Protein AF-A0A919T0H0-F1 (afdb_monomer_lite)

Radius of gyration: 16.5 Å; chains: 1; bounding box: 35×50×52 Å

pLDDT: mean 82.31, std 19.56, range [38.31, 97.12]

Foldseek 3Di:
DPDQFDWFWKAAPVQEIATEGHDVVVVVVVVLHIDTDDDDDDQGKFWKDAPPDPATDIDGPVCVVVVVVVGIDGHGHGPPPCSPSPPVCPPPPDDDD

Organism: NCBI:txid113560

Secondary structure (DSSP, 8-state):
-PPPPPEEEEE-TTSEEEEEESHHHHHHHHHTT-EE-PPP-TT-EEEEE-TT-SS-EEEETTTHHHHHTTT-EE-PPPTT-----------------

Structure (mmCIF, N/CA/C/O backbone):
data_AF-A0A919T0H0-F1
#
_entry.id   AF-A0A919T0H0-F1
#
loop_
_atom_site.group_PDB
_atom_site.id
_atom_site.type_symbol
_atom_site.label_atom_id
_atom_site.label_alt_id
_atom_site.label_comp_id
_atom_site.label_asym_id
_atom_site.label_entity_id
_atom_site.label_seq_id
_atom_site.pdbx_PDB_ins_code
_atom_site.Cartn_x
_atom_site.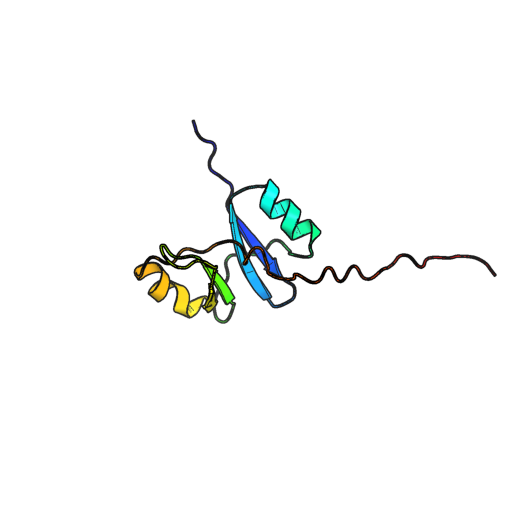Cartn_y
_atom_site.Cartn_z
_atom_site.occupancy
_atom_site.B_iso_or_equiv
_atom_site.auth_seq_id
_atom_site.auth_comp_id
_atom_site.auth_asym_id
_atom_site.auth_atom_id
_atom_site.pdbx_PDB_model_num
ATOM 1 N N . MET A 1 1 ? -11.907 23.151 10.910 1.00 44.62 1 MET A N 1
ATOM 2 C CA . MET A 1 1 ? -11.154 22.736 9.708 1.00 44.62 1 MET A CA 1
ATOM 3 C C . MET A 1 1 ? -10.924 21.240 9.832 1.00 44.62 1 MET A C 1
ATOM 5 O O . MET A 1 1 ? -10.520 20.846 10.921 1.00 44.62 1 MET A O 1
ATOM 9 N N . PRO A 1 2 ? -11.240 20.403 8.831 1.00 49.25 2 PRO A N 1
ATOM 10 C CA . PRO A 1 2 ? -10.859 18.996 8.891 1.00 49.25 2 PRO A CA 1
ATOM 11 C C . PRO A 1 2 ? -9.330 18.917 8.888 1.00 49.25 2 PRO A C 1
ATOM 13 O O . PRO A 1 2 ? -8.680 19.497 8.018 1.00 49.25 2 PRO A O 1
ATOM 16 N N . THR A 1 3 ? -8.751 18.273 9.896 1.00 55.53 3 THR A N 1
ATOM 17 C CA . THR A 1 3 ? -7.311 18.010 9.943 1.00 55.53 3 THR A CA 1
ATOM 18 C C . THR A 1 3 ? -6.961 17.121 8.748 1.00 55.53 3 THR A C 1
ATOM 20 O O . THR A 1 3 ? -7.667 16.132 8.529 1.00 55.53 3 THR A O 1
ATOM 23 N N . PRO A 1 4 ? -5.933 17.445 7.944 1.00 59.59 4 PRO A N 1
ATOM 24 C CA . PRO A 1 4 ? -5.509 16.561 6.867 1.00 59.59 4 PRO A CA 1
ATOM 25 C C . PRO A 1 4 ? -5.168 15.191 7.462 1.00 59.59 4 PRO A C 1
ATOM 27 O O . PRO A 1 4 ? -4.387 15.101 8.411 1.00 59.59 4 PRO A O 1
ATOM 30 N N . LYS A 1 5 ? -5.789 14.130 6.937 1.00 71.75 5 LYS A N 1
ATOM 31 C CA . LYS A 1 5 ? -5.438 12.763 7.325 1.00 71.75 5 LYS A CA 1
ATOM 32 C C . LYS A 1 5 ? -4.012 12.500 6.854 1.00 71.75 5 LYS A C 1
ATOM 34 O O . LYS A 1 5 ? -3.711 12.674 5.674 1.00 71.75 5 LYS A O 1
ATOM 39 N N . ILE A 1 6 ? -3.139 12.125 7.783 1.00 81.94 6 ILE A N 1
ATOM 40 C CA . ILE A 1 6 ? -1.770 11.724 7.460 1.00 81.94 6 ILE A CA 1
ATOM 41 C C . ILE A 1 6 ? -1.862 10.448 6.627 1.00 81.94 6 ILE A C 1
ATOM 43 O O . ILE A 1 6 ? -2.523 9.494 7.042 1.00 81.94 6 ILE A O 1
ATOM 47 N N . LYS A 1 7 ? -1.232 10.466 5.450 1.00 90.75 7 LYS A N 1
ATOM 48 C CA . LYS A 1 7 ? -1.083 9.282 4.612 1.00 90.75 7 LYS A CA 1
ATOM 49 C C . LYS A 1 7 ? 0.271 8.650 4.888 1.00 90.75 7 LYS A C 1
ATOM 51 O O . LYS A 1 7 ? 1.287 9.338 4.791 1.00 90.75 7 LYS A O 1
ATOM 56 N N . THR A 1 8 ? 0.278 7.367 5.212 1.00 93.94 8 THR A N 1
ATOM 57 C CA . THR A 1 8 ? 1.499 6.619 5.517 1.00 93.94 8 THR A CA 1
ATOM 58 C C . THR A 1 8 ? 1.568 5.395 4.622 1.00 93.94 8 THR A C 1
ATOM 60 O O . THR A 1 8 ? 0.605 4.634 4.531 1.00 93.94 8 THR A O 1
ATOM 63 N N . TRP A 1 9 ? 2.706 5.218 3.953 1.00 96.19 9 TRP A N 1
ATOM 64 C CA . TRP A 1 9 ? 3.008 3.987 3.237 1.00 96.19 9 TRP A CA 1
ATOM 65 C C . TRP A 1 9 ? 3.485 2.939 4.231 1.00 96.19 9 TRP A C 1
ATOM 67 O O . TRP A 1 9 ? 4.408 3.192 5.006 1.00 96.19 9 TRP A O 1
ATOM 77 N N . LEU A 1 10 ? 2.853 1.772 4.199 1.00 95.94 10 LEU A N 1
ATOM 78 C CA . LEU A 1 10 ? 3.292 0.596 4.934 1.00 95.94 10 LEU A CA 1
ATOM 79 C C . LEU A 1 10 ? 3.651 -0.521 3.953 1.00 95.94 10 LEU A C 1
ATOM 81 O O . LEU A 1 10 ? 3.102 -0.567 2.854 1.00 95.94 10 LEU A O 1
ATOM 85 N N . VAL A 1 11 ? 4.537 -1.422 4.367 1.00 95.50 11 VAL A N 1
ATOM 86 C CA . VAL A 1 11 ? 4.900 -2.644 3.640 1.00 95.50 11 VAL A CA 1
ATOM 87 C C . VAL A 1 11 ? 4.727 -3.866 4.537 1.00 95.50 11 VAL A C 1
ATOM 89 O O . VAL A 1 11 ? 5.030 -3.800 5.731 1.00 95.50 11 VAL A O 1
ATOM 92 N N . ASP A 1 12 ? 4.226 -4.962 3.976 1.00 92.62 12 ASP A N 1
ATOM 93 C CA . ASP A 1 12 ? 4.144 -6.250 4.666 1.00 92.62 12 ASP A CA 1
ATOM 94 C C . ASP A 1 12 ? 5.404 -7.114 4.464 1.00 92.62 12 ASP A C 1
ATOM 96 O O . ASP A 1 12 ? 6.341 -6.752 3.748 1.00 92.62 12 ASP A O 1
ATOM 100 N N . GLU A 1 13 ? 5.432 -8.291 5.089 1.00 90.31 13 GLU A N 1
ATOM 101 C CA . GLU A 1 13 ? 6.539 -9.250 4.963 1.00 90.31 13 GLU A CA 1
ATOM 102 C C . GLU A 1 13 ? 6.729 -9.806 3.539 1.00 90.31 13 GLU A C 1
ATOM 104 O O . GLU A 1 13 ? 7.799 -10.321 3.207 1.00 90.31 13 GLU A O 1
ATOM 109 N N . THR A 1 14 ? 5.711 -9.687 2.682 1.00 89.06 14 THR A N 1
ATOM 110 C CA . THR A 1 14 ? 5.739 -10.139 1.284 1.00 89.06 14 THR A CA 1
ATOM 111 C C . THR A 1 14 ? 6.226 -9.053 0.321 1.00 89.06 14 THR A C 1
ATOM 113 O O . THR A 1 14 ? 6.481 -9.335 -0.855 1.00 89.06 14 THR A O 1
ATOM 116 N N . GLY A 1 15 ? 6.416 -7.824 0.816 1.00 91.31 15 GLY A N 1
ATOM 117 C CA . GLY A 1 15 ? 6.843 -6.666 0.035 1.00 91.31 15 GLY A CA 1
ATOM 118 C C . GLY A 1 15 ? 5.694 -5.893 -0.618 1.00 91.31 15 GLY A C 1
ATOM 119 O O . GLY A 1 15 ? 5.953 -5.032 -1.468 1.00 91.31 15 GLY A O 1
ATOM 120 N N . ASP A 1 16 ? 4.444 -6.174 -0.246 1.00 93.12 16 ASP A N 1
ATOM 121 C CA . ASP A 1 16 ? 3.275 -5.462 -0.755 1.00 93.12 16 ASP A CA 1
ATOM 122 C C . ASP A 1 16 ? 3.038 -4.176 0.030 1.00 93.12 16 ASP A C 1
ATOM 124 O O . ASP A 1 16 ? 3.016 -4.160 1.259 1.00 93.12 16 ASP A O 1
ATOM 128 N N . HIS A 1 17 ? 2.874 -3.075 -0.702 1.00 96.00 17 HIS A N 1
ATOM 129 C CA . HIS A 1 17 ? 2.723 -1.751 -0.120 1.00 96.00 17 HIS A CA 1
ATOM 130 C C . HIS A 1 17 ? 1.252 -1.349 -0.030 1.00 96.00 17 HIS A C 1
ATOM 132 O O . HIS A 1 17 ? 0.447 -1.626 -0.919 1.00 96.00 17 HIS A O 1
ATOM 138 N N . ALA A 1 18 ? 0.900 -0.638 1.028 1.00 95.44 18 ALA A N 1
ATOM 139 C CA . ALA A 1 18 ? -0.433 -0.100 1.237 1.00 95.44 18 ALA A CA 1
ATOM 140 C C . ALA A 1 18 ? -0.351 1.370 1.640 1.00 95.44 18 ALA A C 1
ATOM 142 O O . ALA A 1 18 ? 0.536 1.761 2.403 1.00 95.44 18 ALA A O 1
ATOM 143 N N . LEU A 1 19 ? -1.283 2.179 1.136 1.00 95.94 19 LEU A N 1
ATOM 144 C CA . LEU A 1 19 ? -1.408 3.579 1.529 1.00 95.94 19 LEU A CA 1
ATOM 145 C C . LEU A 1 19 ? -2.528 3.717 2.557 1.00 95.94 19 LEU A C 1
ATOM 147 O O . LEU A 1 19 ? -3.699 3.536 2.227 1.00 95.94 19 LEU A O 1
ATOM 151 N N . ILE A 1 20 ? -2.158 4.060 3.788 1.00 94.44 20 ILE A N 1
ATOM 152 C CA . ILE A 1 20 ? -3.072 4.126 4.928 1.00 94.44 20 ILE A CA 1
ATOM 153 C C . ILE A 1 20 ? -3.409 5.571 5.258 1.00 94.44 20 ILE A C 1
ATOM 155 O O . ILE A 1 20 ? -2.516 6.415 5.346 1.00 94.44 20 ILE A O 1
ATOM 159 N N . GLU A 1 21 ? -4.696 5.860 5.456 1.00 91.31 21 GLU A N 1
ATOM 160 C CA . GLU A 1 21 ? -5.186 7.195 5.800 1.00 91.31 21 GLU A CA 1
ATOM 161 C C . GLU A 1 21 ? -5.629 7.269 7.266 1.00 91.31 21 GLU A C 1
ATOM 163 O O . GLU A 1 21 ? -6.795 7.054 7.596 1.00 91.31 21 GLU A O 1
ATOM 168 N N . GLY A 1 22 ? -4.716 7.680 8.146 1.00 88.25 22 GLY A N 1
ATOM 169 C CA . GLY A 1 22 ? -4.994 7.871 9.571 1.00 88.25 22 GLY A CA 1
ATOM 170 C C . GLY A 1 22 ? -4.131 7.008 10.488 1.00 88.25 22 GLY A C 1
ATOM 171 O O . GLY A 1 22 ? -3.630 5.953 10.107 1.00 88.25 22 GLY A O 1
ATOM 172 N N . ALA A 1 23 ? -3.949 7.486 11.720 1.00 88.00 23 ALA A N 1
ATOM 173 C CA . ALA A 1 23 ? -3.067 6.848 12.693 1.00 88.00 23 ALA A CA 1
ATOM 174 C C . ALA A 1 23 ? -3.622 5.510 13.208 1.00 88.00 23 ALA A C 1
ATOM 176 O O . ALA A 1 23 ? -2.855 4.566 13.340 1.00 88.00 23 ALA A O 1
ATOM 177 N N . ASP A 1 24 ? -4.937 5.400 13.431 1.00 88.25 24 ASP A N 1
ATOM 178 C CA . ASP A 1 24 ? -5.539 4.197 14.022 1.00 88.25 24 ASP A CA 1
ATOM 179 C C . ASP A 1 24 ? -5.344 2.945 13.153 1.00 88.25 24 ASP A C 1
ATOM 181 O O . ASP A 1 24 ? -4.957 1.891 13.652 1.00 88.25 24 ASP A O 1
ATOM 185 N N . GLU A 1 25 ? -5.593 3.051 11.844 1.00 87.88 25 GLU A N 1
ATOM 186 C CA . GLU A 1 25 ? -5.404 1.938 10.903 1.00 87.88 25 GLU A CA 1
ATOM 187 C C . GLU A 1 25 ? -3.917 1.611 10.728 1.00 87.88 25 GLU A C 1
ATOM 189 O O . GLU A 1 25 ? -3.534 0.440 10.719 1.00 87.88 25 GLU A O 1
ATOM 194 N N . ARG A 1 26 ? -3.062 2.641 10.670 1.00 90.56 26 AR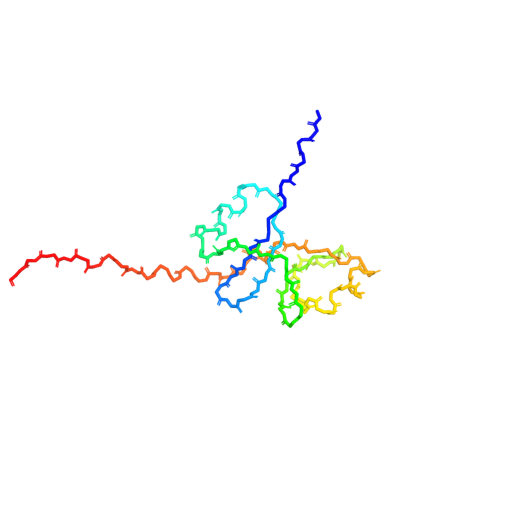G A N 1
ATOM 195 C CA . ARG A 1 26 ? -1.609 2.463 10.608 1.00 90.56 26 ARG A CA 1
ATOM 196 C C . ARG A 1 26 ? -1.123 1.665 11.814 1.00 90.56 26 ARG A C 1
ATOM 198 O O . ARG A 1 26 ? -0.437 0.666 11.641 1.00 90.56 26 ARG A O 1
ATOM 205 N N . ASP A 1 27 ? -1.499 2.076 13.020 1.00 91.00 27 ASP A N 1
ATOM 206 C CA . ASP A 1 27 ? -1.041 1.456 14.264 1.00 91.00 27 ASP A CA 1
ATOM 207 C C . ASP A 1 27 ? -1.537 0.005 14.390 1.00 91.00 27 ASP A C 1
ATOM 209 O O . ASP A 1 27 ? -0.801 -0.864 14.861 1.00 91.00 27 ASP A O 1
ATOM 213 N N . GLN A 1 28 ? -2.744 -0.292 13.893 1.00 89.62 28 GLN A N 1
ATOM 214 C CA . GLN A 1 28 ? -3.247 -1.666 13.797 1.00 89.62 28 GLN A CA 1
ATOM 215 C C . GLN A 1 28 ? -2.410 -2.533 12.855 1.00 89.62 28 GLN A C 1
ATOM 217 O O . GLN A 1 28 ? -2.132 -3.686 13.182 1.00 89.62 28 GLN A O 1
ATOM 222 N N . LEU A 1 29 ? -2.008 -2.009 11.696 1.00 88.88 29 LEU A N 1
ATOM 223 C CA . LEU A 1 29 ? -1.182 -2.745 10.739 1.00 88.88 29 LEU A CA 1
ATOM 224 C C . LEU A 1 29 ? 0.252 -2.925 11.244 1.00 88.88 29 LEU A C 1
ATOM 226 O O . 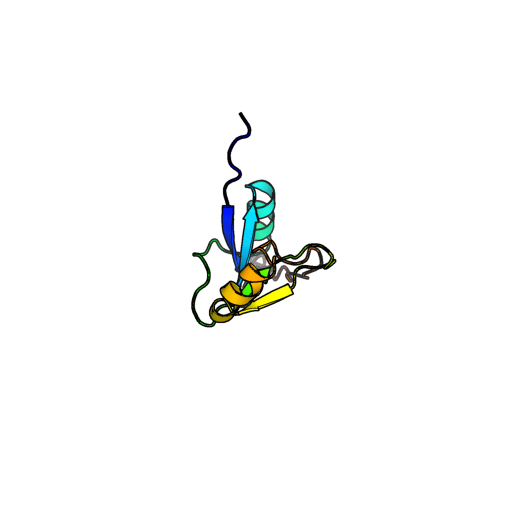LEU A 1 29 ? 0.800 -4.020 11.128 1.00 88.88 29 LEU A O 1
ATOM 230 N N . LEU A 1 30 ? 0.828 -1.905 11.887 1.00 90.62 30 LEU A N 1
ATOM 231 C CA . LEU A 1 30 ? 2.130 -2.009 12.554 1.00 90.62 30 LEU A CA 1
ATOM 232 C C . LEU A 1 30 ? 2.119 -3.112 13.625 1.00 90.62 30 LEU A C 1
ATOM 234 O O . LEU A 1 30 ? 3.026 -3.939 13.677 1.00 90.62 30 LEU A O 1
ATOM 238 N N . ALA A 1 31 ? 1.052 -3.197 14.429 1.00 89.88 31 ALA A N 1
ATOM 239 C CA . ALA A 1 31 ? 0.877 -4.273 15.408 1.00 89.88 31 ALA A CA 1
ATOM 240 C C . ALA A 1 31 ? 0.727 -5.673 14.772 1.00 89.88 31 ALA A C 1
ATOM 242 O O . ALA A 1 31 ? 0.929 -6.677 15.454 1.00 89.88 31 ALA A O 1
ATOM 243 N N . ARG A 1 32 ? 0.390 -5.749 13.477 1.00 86.50 32 ARG A N 1
ATOM 244 C CA . ARG A 1 32 ? 0.274 -6.987 12.684 1.00 86.50 32 ARG A CA 1
ATOM 245 C C . ARG A 1 32 ? 1.536 -7.314 11.877 1.00 86.50 32 ARG A C 1
ATOM 247 O O . ARG A 1 32 ? 1.492 -8.200 11.033 1.00 86.50 32 ARG A O 1
ATOM 254 N N . GLY A 1 33 ? 2.644 -6.613 12.116 1.00 89.12 33 GLY A N 1
ATOM 255 C CA . GLY A 1 33 ? 3.930 -6.898 11.471 1.00 89.12 33 GLY A CA 1
ATOM 256 C C . GLY A 1 33 ? 4.196 -6.122 10.182 1.00 89.12 33 GLY A C 1
ATOM 257 O O . GLY A 1 33 ? 5.207 -6.374 9.532 1.00 89.12 33 GLY A O 1
ATOM 258 N N . TRP A 1 34 ? 3.344 -5.159 9.822 1.00 93.44 34 TRP A N 1
ATOM 259 C CA . TRP A 1 34 ? 3.695 -4.198 8.778 1.00 93.44 34 TRP A CA 1
ATOM 260 C C . TRP A 1 34 ? 4.764 -3.231 9.283 1.00 93.44 34 TRP A C 1
ATOM 262 O O . TRP A 1 34 ? 4.865 -2.956 10.480 1.00 93.44 34 TRP A O 1
ATOM 272 N N . ALA A 1 35 ? 5.531 -2.666 8.359 1.00 94.69 35 ALA A N 1
ATOM 273 C CA . ALA A 1 35 ? 6.529 -1.647 8.648 1.00 94.69 35 ALA A CA 1
ATOM 274 C C . ALA A 1 35 ? 6.242 -0.366 7.865 1.00 94.69 35 ALA A C 1
ATOM 276 O O . ALA A 1 35 ? 5.718 -0.417 6.753 1.00 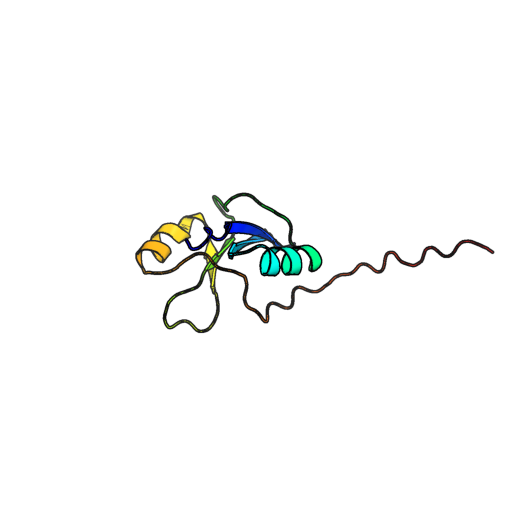94.69 35 ALA A O 1
ATOM 277 N N . GLU A 1 36 ? 6.610 0.787 8.428 1.00 95.31 36 GLU A N 1
ATOM 278 C CA . GLU A 1 36 ? 6.609 2.036 7.666 1.00 95.31 36 GLU A CA 1
ATOM 279 C C . GLU A 1 36 ? 7.592 1.943 6.497 1.00 95.31 36 GLU A C 1
ATOM 281 O O . GLU A 1 36 ? 8.717 1.457 6.633 1.00 95.31 36 GLU A O 1
ATOM 286 N N . ALA A 1 37 ? 7.151 2.416 5.337 1.00 96.12 37 ALA A N 1
ATOM 287 C CA . ALA A 1 37 ? 7.885 2.341 4.090 1.00 96.12 37 ALA A CA 1
ATOM 288 C C . ALA A 1 37 ? 7.839 3.675 3.343 1.00 96.12 37 ALA A C 1
ATOM 290 O O . ALA A 1 37 ? 7.106 4.605 3.684 1.00 96.12 37 ALA A O 1
ATOM 291 N N . SER A 1 38 ? 8.655 3.764 2.298 1.00 95.19 38 SER A N 1
ATOM 292 C CA . SER A 1 38 ? 8.515 4.820 1.298 1.00 95.19 38 SER A CA 1
ATOM 293 C C . SER A 1 38 ? 7.456 4.435 0.267 1.00 95.19 38 SER A C 1
ATOM 295 O O . SER A 1 38 ? 7.020 3.286 0.202 1.00 95.19 38 SER A O 1
ATOM 297 N N . GLU A 1 39 ? 7.059 5.402 -0.555 1.00 94.44 39 GLU A N 1
ATOM 298 C CA . GLU A 1 39 ? 6.210 5.136 -1.712 1.00 94.44 39 GLU A CA 1
ATOM 299 C C . GLU A 1 39 ? 6.834 4.047 -2.608 1.00 94.44 39 GLU A C 1
ATOM 301 O O . GLU A 1 39 ? 8.037 4.116 -2.892 1.00 94.44 39 GLU A O 1
ATOM 306 N N . PRO A 1 40 ? 6.054 3.040 -3.043 1.00 94.88 40 PRO A N 1
ATOM 307 C CA . PRO A 1 40 ? 6.571 1.956 -3.861 1.00 94.88 40 PRO A CA 1
ATOM 308 C C . PRO A 1 40 ? 7.008 2.453 -5.243 1.00 94.88 40 PRO A C 1
ATOM 310 O O . PRO A 1 40 ? 6.330 3.243 -5.897 1.00 94.88 40 PRO A O 1
ATOM 313 N N . THR A 1 41 ? 8.133 1.935 -5.723 1.00 93.06 41 THR A N 1
ATOM 314 C CA . THR A 1 41 ? 8.723 2.253 -7.025 1.00 93.06 41 THR A CA 1
ATOM 315 C C . THR A 1 41 ? 9.127 0.984 -7.772 1.00 93.06 41 THR A C 1
ATOM 317 O O . THR A 1 41 ? 9.313 -0.089 -7.193 1.00 93.06 41 THR A O 1
ATOM 320 N N . GLY A 1 42 ? 9.293 1.092 -9.092 1.00 93.25 42 GLY A N 1
ATOM 321 C CA . GLY A 1 42 ? 9.830 -0.008 -9.889 1.00 93.25 42 GLY A CA 1
ATOM 322 C C . GLY A 1 42 ? 8.962 -1.269 -9.814 1.00 93.25 42 GLY A C 1
ATOM 323 O O . GLY A 1 42 ? 7.745 -1.231 -9.983 1.00 93.25 42 GLY A O 1
ATOM 324 N N . THR A 1 43 ? 9.596 -2.410 -9.557 1.00 93.50 43 THR A N 1
ATOM 325 C CA . THR A 1 43 ? 8.922 -3.714 -9.542 1.00 93.50 43 THR A CA 1
ATOM 326 C C . THR A 1 43 ? 8.139 -4.003 -8.260 1.00 93.50 43 THR A C 1
ATOM 328 O O . THR A 1 43 ? 7.619 -5.108 -8.124 1.00 93.50 43 THR A O 1
ATOM 331 N N . GLN A 1 44 ? 8.058 -3.054 -7.323 1.00 95.50 44 GLN A N 1
ATOM 332 C CA . GLN A 1 44 ? 7.278 -3.204 -6.096 1.00 95.50 44 GLN A CA 1
ATOM 333 C C . GLN A 1 44 ? 5.778 -3.242 -6.400 1.00 95.50 44 GLN A C 1
ATOM 335 O O . GLN A 1 44 ? 5.321 -2.777 -7.446 1.00 95.50 44 GLN A O 1
ATOM 340 N N . PHE A 1 45 ? 5.013 -3.817 -5.480 1.00 94.75 45 PHE A N 1
ATOM 341 C CA . PHE A 1 45 ? 3.571 -3.958 -5.613 1.00 94.75 45 PHE A CA 1
ATOM 342 C C . PHE A 1 45 ? 2.849 -3.103 -4.583 1.00 94.75 45 PHE A C 1
ATOM 344 O O . PHE A 1 45 ? 3.374 -2.861 -3.498 1.00 94.75 45 PHE A O 1
ATOM 351 N N . LEU A 1 46 ? 1.647 -2.654 -4.934 1.00 95.88 46 LEU A N 1
ATOM 352 C CA . LEU A 1 46 ? 0.797 -1.857 -4.066 1.00 95.88 46 LEU A CA 1
ATOM 353 C C . LEU A 1 46 ? -0.670 -2.265 -4.157 1.00 95.88 46 LEU A C 1
ATOM 355 O O . LEU A 1 46 ? -1.144 -2.696 -5.211 1.00 95.88 46 LEU A O 1
ATOM 359 N N . TRP A 1 47 ? -1.386 -2.092 -3.053 1.00 95.88 47 TRP A N 1
ATOM 360 C CA . TRP A 1 47 ? -2.833 -2.243 -2.979 1.00 95.88 47 TRP A CA 1
ATOM 361 C C . TRP A 1 47 ? -3.533 -0.967 -3.438 1.00 95.88 47 TRP A C 1
ATOM 363 O O . TRP A 1 47 ? -3.173 0.142 -3.039 1.00 95.88 47 TRP A O 1
ATOM 373 N N . ALA A 1 48 ? -4.546 -1.121 -4.286 1.00 96.00 48 ALA A N 1
ATOM 374 C CA . ALA A 1 48 ? -5.372 -0.022 -4.757 1.00 96.00 48 ALA A CA 1
ATOM 375 C C . ALA A 1 48 ? -6.846 -0.417 -4.823 1.00 96.00 48 ALA A C 1
ATOM 377 O O . ALA A 1 48 ? -7.191 -1.566 -5.090 1.00 96.00 48 ALA A O 1
ATOM 378 N N . SER A 1 49 ? -7.714 0.568 -4.629 1.00 95.38 49 SER A N 1
ATOM 379 C CA . SER A 1 49 ? -9.168 0.444 -4.711 1.00 95.38 49 SER A CA 1
ATOM 380 C C . SER A 1 49 ? -9.715 1.236 -5.897 1.00 95.38 49 SER A C 1
ATOM 382 O O . SER A 1 49 ? -9.074 2.169 -6.382 1.00 95.38 49 SER A O 1
ATOM 384 N N . HIS A 1 50 ? -10.906 0.868 -6.362 1.00 95.94 50 HIS A N 1
ATOM 385 C CA . HIS A 1 50 ? -11.616 1.546 -7.443 1.00 95.94 50 HIS A CA 1
ATOM 386 C C . HIS A 1 50 ? -13.118 1.523 -7.170 1.00 95.94 50 HIS A C 1
ATOM 388 O O . HIS A 1 50 ? -13.641 0.556 -6.616 1.00 95.94 50 HIS A O 1
ATOM 394 N N . GLU A 1 51 ? -13.829 2.568 -7.590 1.00 94.44 51 GLU A N 1
ATOM 395 C CA . GLU A 1 51 ? -15.285 2.622 -7.462 1.00 94.44 51 GLU A CA 1
ATOM 396 C C . GLU A 1 51 ? -15.947 1.459 -8.223 1.00 94.44 51 GLU A C 1
ATOM 398 O O . GLU A 1 51 ? -15.680 1.221 -9.399 1.00 94.44 51 GLU A O 1
ATOM 403 N N . GLY A 1 52 ? -16.805 0.695 -7.551 1.00 90.75 52 GLY A N 1
ATOM 404 C CA . GLY A 1 52 ? -17.456 -0.475 -8.148 1.00 90.75 52 GLY A CA 1
ATOM 405 C C . GLY A 1 52 ? -16.627 -1.763 -8.115 1.00 90.75 52 GLY A C 1
ATOM 406 O O . GLY A 1 52 ? -17.102 -2.788 -8.599 1.00 90.75 52 GLY A O 1
ATOM 407 N N . VAL A 1 53 ? -15.432 -1.747 -7.516 1.00 90.69 53 VAL A N 1
ATOM 408 C CA . VAL A 1 53 ? -14.697 -2.965 -7.151 1.00 90.69 53 VAL A CA 1
ATOM 409 C C . VAL A 1 53 ? -14.817 -3.168 -5.645 1.00 90.69 53 VAL A C 1
ATOM 411 O O . VAL A 1 53 ? -14.464 -2.293 -4.863 1.00 90.69 53 VAL A O 1
ATOM 414 N N . GLU A 1 54 ? -15.332 -4.328 -5.237 1.00 88.81 54 GLU A N 1
ATOM 415 C CA . GLU A 1 54 ? -15.641 -4.610 -3.828 1.00 88.81 54 GLU A CA 1
ATOM 416 C C . GLU A 1 54 ? -14.390 -4.707 -2.943 1.00 88.81 54 GLU A C 1
ATOM 418 O O . GLU A 1 54 ? -14.425 -4.317 -1.778 1.00 88.81 54 GLU A O 1
ATOM 423 N N . LYS A 1 55 ? -13.282 -5.220 -3.488 1.00 89.56 55 LYS A N 1
ATOM 424 C CA . LYS A 1 55 ? -12.043 -5.461 -2.741 1.00 89.56 55 LYS A CA 1
ATOM 425 C C . LYS A 1 55 ? -10.853 -4.748 -3.386 1.00 89.56 55 LYS A C 1
ATOM 427 O O . LYS A 1 55 ? -10.795 -4.682 -4.616 1.00 89.56 55 LYS A O 1
ATOM 432 N N . PRO A 1 56 ? -9.879 -4.273 -2.588 1.00 92.94 56 PRO A N 1
ATOM 433 C CA . PRO A 1 56 ? -8.617 -3.783 -3.122 1.00 92.94 56 PRO A CA 1
ATOM 434 C C . PRO A 1 56 ? -7.940 -4.834 -4.006 1.00 92.94 56 PRO A C 1
ATOM 436 O O . PRO A 1 56 ? -7.980 -6.032 -3.715 1.00 92.94 56 PRO A O 1
ATOM 439 N N . ALA A 1 57 ? -7.289 -4.380 -5.071 1.00 93.38 57 ALA A N 1
ATOM 440 C CA . ALA A 1 57 ? -6.497 -5.212 -5.962 1.00 93.38 57 ALA A CA 1
ATOM 441 C C . ALA A 1 57 ? -5.019 -4.815 -5.905 1.00 93.38 57 ALA A C 1
ATOM 443 O O . ALA A 1 57 ? -4.665 -3.680 -5.579 1.00 93.38 57 ALA A O 1
ATOM 444 N N . ARG A 1 58 ? -4.156 -5.780 -6.218 1.00 93.75 58 ARG A N 1
ATOM 445 C CA . ARG A 1 58 ? -2.700 -5.635 -6.195 1.00 93.75 58 ARG A CA 1
ATOM 446 C C . ARG A 1 58 ? -2.189 -5.224 -7.574 1.00 93.75 58 ARG A C 1
ATOM 448 O O . ARG A 1 58 ? -2.479 -5.894 -8.564 1.00 93.75 58 ARG A O 1
ATOM 455 N N . PHE A 1 59 ? -1.381 -4.171 -7.632 1.00 94.69 59 PHE A N 1
ATOM 456 C CA . PHE A 1 59 ? -0.793 -3.646 -8.864 1.00 94.69 59 PHE A CA 1
ATOM 457 C C . PHE A 1 59 ? 0.712 -3.486 -8.741 1.00 94.69 59 PHE A C 1
ATOM 459 O O . PHE A 1 59 ? 1.231 -3.191 -7.672 1.00 94.69 59 PHE A O 1
ATOM 466 N N . ASN A 1 60 ? 1.417 -3.637 -9.858 1.00 96.12 60 ASN A N 1
ATOM 467 C CA . ASN A 1 60 ? 2.818 -3.249 -9.939 1.00 96.12 60 ASN A CA 1
ATOM 468 C C . ASN A 1 60 ? 2.937 -1.716 -9.982 1.00 96.12 60 ASN A C 1
ATOM 470 O O . ASN A 1 60 ? 2.215 -1.073 -10.747 1.00 96.12 60 ASN A O 1
ATOM 474 N N . ALA A 1 61 ? 3.862 -1.143 -9.213 1.00 95.75 61 ALA A N 1
ATOM 475 C CA . ALA A 1 61 ? 4.043 0.301 -9.096 1.00 95.75 61 ALA A CA 1
ATOM 476 C C . ALA A 1 61 ? 4.384 0.972 -10.437 1.00 95.75 61 ALA A C 1
ATOM 478 O O . ALA A 1 61 ? 3.882 2.059 -10.709 1.00 95.75 61 ALA A O 1
ATOM 479 N N . LEU A 1 62 ? 5.150 0.315 -11.321 1.00 95.81 62 LEU A N 1
ATOM 480 C CA . LEU A 1 62 ? 5.425 0.850 -12.665 1.00 95.81 62 LEU A CA 1
ATOM 481 C C . LEU A 1 62 ? 4.174 0.947 -13.539 1.00 95.81 62 LEU A C 1
ATOM 483 O O . LEU A 1 62 ? 4.078 1.854 -14.358 1.00 95.81 62 LEU A O 1
ATOM 487 N N . ALA A 1 63 ? 3.232 0.017 -13.385 1.00 94.25 63 ALA A N 1
ATOM 488 C CA . ALA A 1 63 ? 1.995 -0.004 -14.162 1.00 94.25 63 ALA A CA 1
ATOM 489 C C . ALA A 1 63 ? 0.881 0.836 -13.519 1.00 94.25 63 ALA A C 1
ATOM 491 O O . ALA A 1 63 ? -0.131 1.121 -14.157 1.00 94.25 63 ALA A O 1
ATOM 492 N N . PHE A 1 64 ? 1.035 1.215 -12.249 1.00 95.25 64 PHE A N 1
ATOM 493 C CA . PHE A 1 64 ? -0.008 1.898 -11.498 1.00 95.25 64 PHE A CA 1
ATOM 494 C C . PHE A 1 64 ? -0.449 3.244 -12.099 1.00 95.25 64 PHE A C 1
ATOM 496 O O . PHE A 1 64 ? -1.654 3.485 -12.097 1.00 95.25 64 PHE A O 1
ATOM 503 N N . PRO A 1 65 ? 0.424 4.093 -12.684 1.00 95.62 65 PRO A N 1
ATOM 504 C CA . PRO A 1 65 ? -0.013 5.337 -13.324 1.00 95.62 65 PRO A CA 1
ATOM 505 C C . PRO A 1 65 ? -1.096 5.142 -14.399 1.00 95.62 65 PRO A C 1
ATOM 507 O O . PRO A 1 65 ? -2.033 5.939 -14.477 1.00 95.62 65 PRO A O 1
ATOM 510 N N . ASP A 1 66 ? -1.032 4.053 -15.171 1.00 95.31 66 ASP A N 1
ATOM 511 C CA . ASP A 1 66 ? -2.034 3.737 -16.198 1.00 95.31 66 ASP A CA 1
ATOM 512 C C . ASP A 1 66 ? -3.384 3.327 -15.592 1.00 95.31 66 ASP A C 1
ATOM 514 O O . ASP A 1 66 ? -4.442 3.593 -16.170 1.00 95.31 66 ASP A O 1
ATOM 518 N N . TRP A 1 67 ? -3.367 2.681 -14.423 1.00 95.75 67 TRP A N 1
ATOM 519 C CA . TRP A 1 67 ? -4.571 2.325 -13.667 1.00 95.75 67 TRP A CA 1
ATOM 520 C C . TRP A 1 67 ? -5.136 3.519 -12.901 1.00 95.75 67 TRP A C 1
ATOM 522 O O . TRP A 1 67 ? -6.354 3.696 -12.855 1.00 95.75 67 TRP A O 1
ATOM 532 N N . ALA A 1 68 ? -4.274 4.389 -12.378 1.00 95.75 68 ALA A N 1
ATOM 533 C CA . ALA A 1 68 ? -4.671 5.637 -11.743 1.00 95.75 68 ALA A CA 1
ATOM 534 C C . ALA A 1 68 ? -5.422 6.548 -12.724 1.00 95.75 68 ALA A C 1
ATOM 536 O O . ALA A 1 68 ? -6.474 7.089 -12.390 1.00 95.75 68 ALA A O 1
ATOM 537 N N . ALA A 1 69 ? -4.969 6.615 -13.982 1.00 96.25 69 ALA A N 1
ATOM 538 C CA . ALA A 1 69 ? -5.679 7.310 -15.058 1.00 96.25 69 ALA A CA 1
ATOM 539 C C . ALA A 1 69 ? -7.080 6.732 -15.356 1.00 96.25 69 ALA A C 1
ATOM 541 O O . ALA A 1 69 ? -7.903 7.397 -15.983 1.00 96.25 69 ALA A O 1
ATOM 542 N N . ARG A 1 70 ? -7.363 5.504 -14.905 1.00 95.56 70 ARG A N 1
ATOM 543 C CA . ARG A 1 70 ? -8.660 4.822 -15.036 1.00 95.56 70 ARG A CA 1
ATOM 544 C C . ARG A 1 70 ? -9.510 4.902 -13.769 1.00 95.56 70 ARG A C 1
ATOM 546 O O . ARG A 1 70 ? -10.565 4.289 -13.750 1.00 95.56 70 ARG A O 1
ATOM 553 N N 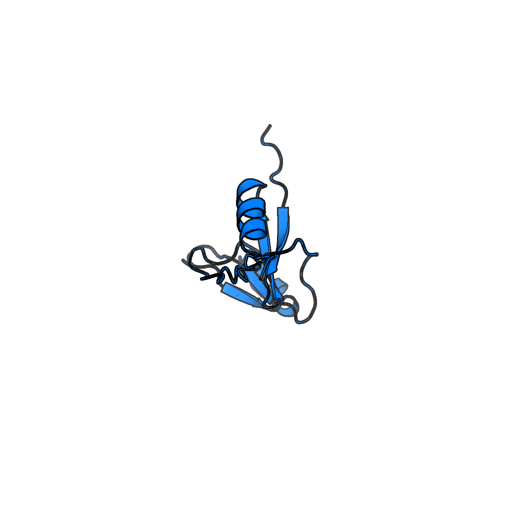. GLY A 1 71 ? -9.067 5.636 -12.746 1.00 95.94 71 GLY A N 1
ATOM 554 C CA . GLY A 1 71 ? -9.815 5.854 -11.505 1.00 95.94 71 GLY A CA 1
ATOM 555 C C . GLY A 1 71 ? -9.370 5.000 -10.318 1.00 95.94 71 GLY A C 1
ATOM 556 O O . GLY A 1 71 ? -10.022 5.038 -9.278 1.00 95.94 71 GLY A O 1
ATOM 557 N N . TRP A 1 72 ? -8.294 4.215 -10.441 1.00 97.12 72 TRP A N 1
ATOM 558 C CA . TRP A 1 72 ? -7.763 3.460 -9.302 1.00 97.12 72 TRP A CA 1
ATOM 559 C C . TRP A 1 72 ? -6.981 4.378 -8.363 1.00 97.12 72 TRP A C 1
ATOM 561 O O . TRP A 1 72 ? -6.251 5.265 -8.800 1.00 97.12 72 TRP A O 1
ATOM 571 N N . THR A 1 73 ? -7.085 4.143 -7.060 1.00 96.06 73 THR A N 1
ATOM 572 C CA . THR A 1 73 ? -6.386 4.932 -6.037 1.00 96.06 73 THR A CA 1
ATOM 573 C C . THR A 1 73 ? -5.662 4.012 -5.064 1.00 96.06 73 THR A C 1
ATOM 575 O O . THR A 1 73 ? -6.277 3.027 -4.647 1.00 96.06 73 THR A O 1
ATOM 578 N N . PRO A 1 74 ? -4.411 4.309 -4.656 1.00 95.75 74 PRO A N 1
ATOM 579 C CA . PRO A 1 74 ? -3.738 3.509 -3.638 1.00 95.75 74 PRO A CA 1
ATOM 580 C C . PRO A 1 74 ? -4.575 3.441 -2.361 1.00 95.75 74 PRO A C 1
ATOM 582 O O . PRO A 1 74 ? -5.205 4.431 -1.981 1.00 95.75 74 PRO A O 1
ATOM 585 N N . SER A 1 75 ? -4.590 2.281 -1.715 1.00 94.00 75 SER A N 1
ATOM 586 C CA . SER A 1 75 ? -5.419 2.024 -0.540 1.00 94.00 75 SER A CA 1
ATOM 587 C C . SER A 1 75 ? -4.739 1.073 0.442 1.00 94.00 75 SER A C 1
ATOM 589 O O . SER A 1 75 ? -3.660 0.538 0.172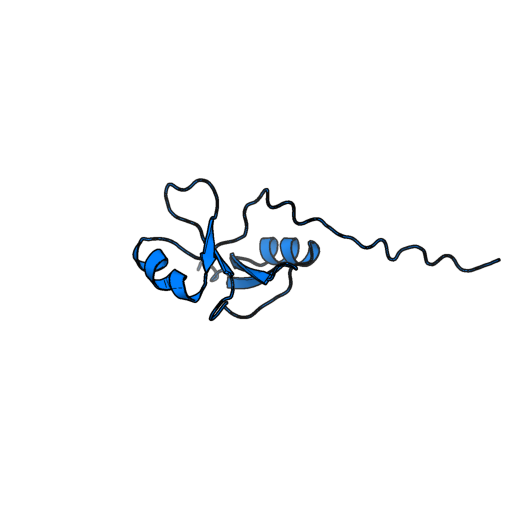 1.00 94.00 75 SER A O 1
ATOM 591 N N . GLY A 1 76 ? -5.410 0.839 1.571 1.00 91.69 76 GLY A N 1
ATOM 592 C CA . GLY A 1 76 ? -5.108 -0.261 2.478 1.00 91.69 76 GLY A CA 1
ATOM 593 C C . GLY A 1 76 ? -5.219 -1.640 1.810 1.00 91.69 76 GLY A C 1
ATOM 594 O O . GLY A 1 76 ? -5.805 -1.757 0.721 1.00 91.69 76 GLY A O 1
ATOM 595 N N . PRO A 1 77 ? -4.668 -2.686 2.453 1.00 88.06 77 PRO A N 1
ATOM 596 C CA . PRO A 1 77 ? -4.880 -4.066 2.033 1.00 88.06 77 PRO A CA 1
ATOM 597 C C . PRO A 1 77 ? -6.360 -4.472 2.203 1.00 88.06 77 PRO A C 1
ATOM 599 O O . PRO A 1 77 ? -7.120 -3.795 2.902 1.00 88.06 77 PRO A O 1
ATOM 602 N N . PRO A 1 78 ? -6.801 -5.589 1.597 1.00 83.94 78 PRO A N 1
ATOM 603 C CA . PRO A 1 78 ? -8.101 -6.176 1.901 1.00 83.94 78 PRO A CA 1
ATOM 604 C C . PRO A 1 78 ? -8.262 -6.423 3.410 1.00 83.94 78 PRO A C 1
ATOM 606 O O . PRO A 1 78 ? -7.336 -6.894 4.065 1.00 83.94 78 PRO A O 1
ATOM 609 N N . ALA A 1 79 ? -9.455 -6.173 3.957 1.00 75.94 79 ALA A N 1
ATOM 610 C CA . ALA A 1 79 ? -9.739 -6.414 5.377 1.00 75.94 79 ALA A CA 1
ATOM 611 C C . ALA A 1 79 ? -9.555 -7.890 5.787 1.00 75.94 79 ALA A C 1
ATOM 613 O O . ALA A 1 79 ? -9.174 -8.165 6.923 1.00 75.94 79 ALA A O 1
ATOM 614 N N . ASP A 1 80 ? -9.797 -8.810 4.845 1.00 69.06 80 ASP A N 1
ATOM 615 C CA . ASP A 1 80 ? -9.614 -10.259 4.996 1.00 69.06 80 ASP A CA 1
ATOM 616 C C . ASP A 1 80 ? -8.207 -10.737 4.613 1.00 69.06 80 ASP A C 1
ATOM 618 O O . ASP A 1 80 ? -7.998 -11.944 4.493 1.00 69.06 80 ASP A O 1
ATOM 622 N N . SER A 1 81 ? -7.251 -9.842 4.329 1.00 61.62 81 SER A N 1
ATOM 623 C CA . SER A 1 81 ? -5.867 -10.287 4.194 1.00 61.62 81 SER A CA 1
ATOM 624 C C . SER A 1 81 ? -5.467 -10.871 5.540 1.00 61.62 81 SER A C 1
ATOM 626 O O . SER A 1 81 ? -5.231 -10.133 6.498 1.00 61.62 81 SER A O 1
ATOM 628 N N . ASP A 1 82 ? -5.469 -12.205 5.596 1.00 51.03 82 ASP A N 1
ATOM 629 C CA . ASP A 1 82 ? -4.919 -13.048 6.649 1.00 51.03 82 ASP A CA 1
ATOM 630 C C . ASP A 1 82 ? -3.415 -12.760 6.688 1.00 51.03 82 ASP A C 1
ATOM 632 O O . ASP A 1 82 ? -2.570 -13.473 6.153 1.00 51.03 82 ASP A O 1
ATOM 636 N N . LEU A 1 83 ? -3.099 -11.590 7.235 1.00 50.84 83 LEU A N 1
ATOM 637 C CA . LEU A 1 83 ? -1.781 -11.187 7.661 1.00 50.84 83 LEU A CA 1
ATOM 638 C C . LEU A 1 83 ? -1.508 -12.097 8.835 1.00 50.84 83 LEU A C 1
ATOM 640 O O . LEU A 1 83 ? -1.897 -11.790 9.964 1.00 50.84 83 LEU A O 1
ATOM 644 N N . ALA A 1 84 ? -0.983 -13.279 8.520 1.00 40.62 84 ALA A N 1
ATOM 645 C CA . ALA A 1 84 ? -0.607 -14.262 9.499 1.00 40.62 84 ALA A CA 1
ATOM 646 C C . ALA A 1 84 ? 0.251 -13.528 10.521 1.00 40.62 84 ALA A C 1
ATOM 648 O O . ALA A 1 84 ? 1.381 -13.123 10.253 1.00 40.62 84 ALA A O 1
ATOM 649 N N . VAL A 1 85 ? -0.327 -13.316 11.701 1.00 41.28 85 VAL A N 1
ATOM 650 C CA . VAL A 1 85 ? 0.416 -12.945 12.887 1.00 41.28 85 VAL A CA 1
ATOM 651 C C . VAL A 1 85 ? 1.274 -14.165 13.168 1.00 41.28 85 VAL A C 1
ATOM 653 O O . VAL A 1 85 ? 0.933 -15.020 13.981 1.00 41.28 85 VAL A O 1
ATOM 656 N N . THR A 1 86 ? 2.410 -14.262 12.485 1.00 39.56 86 THR A N 1
ATOM 657 C CA . THR A 1 86 ? 3.543 -15.030 12.964 1.00 39.56 86 THR A CA 1
ATOM 658 C C . THR A 1 86 ? 4.117 -14.204 14.107 1.00 39.56 86 THR A C 1
ATOM 660 O O . THR A 1 86 ? 5.216 -13.660 14.043 1.00 39.56 86 THR A O 1
ATOM 663 N N . ALA A 1 87 ? 3.334 -14.087 15.185 1.00 41.91 87 ALA A N 1
ATOM 664 C CA . ALA A 1 87 ? 3.899 -14.004 16.507 1.00 41.91 87 ALA A CA 1
ATOM 665 C C . ALA A 1 87 ? 4.729 -15.278 16.620 1.00 41.91 87 ALA A C 1
ATOM 667 O O . ALA A 1 87 ? 4.236 -16.350 16.965 1.00 41.91 87 ALA A O 1
ATOM 668 N N . VAL A 1 88 ? 5.998 -15.171 16.229 1.00 40.84 88 VAL A N 1
ATOM 669 C CA . VAL A 1 88 ? 7.021 -16.019 16.797 1.00 40.84 88 VAL A CA 1
ATOM 670 C C . VAL A 1 88 ? 6.849 -15.796 18.284 1.00 40.84 88 VAL A C 1
ATOM 672 O O . VAL A 1 88 ? 7.145 -14.723 18.810 1.00 40.84 88 VAL A O 1
ATOM 675 N N . ASP A 1 89 ? 6.249 -16.792 18.915 1.00 38.31 89 ASP A N 1
ATOM 676 C CA . ASP A 1 89 ? 6.249 -16.996 20.341 1.00 38.31 89 ASP A CA 1
ATOM 677 C C . ASP A 1 89 ? 7.726 -17.065 20.764 1.00 38.31 89 ASP A C 1
ATOM 679 O O . ASP A 1 89 ? 8.354 -18.117 20.842 1.00 38.31 89 ASP A O 1
ATOM 683 N N . ALA A 1 90 ? 8.335 -15.892 20.929 1.00 43.91 90 ALA A N 1
ATOM 684 C CA . ALA A 1 90 ? 9.636 -15.701 21.545 1.00 43.91 90 ALA A CA 1
ATOM 685 C C . ALA A 1 90 ? 9.463 -15.609 23.071 1.00 43.91 90 ALA A C 1
ATOM 687 O O . ALA A 1 90 ? 10.203 -14.900 23.752 1.00 43.91 90 ALA A O 1
ATOM 688 N N . ALA A 1 91 ? 8.472 -16.326 23.609 1.00 45.66 91 ALA A N 1
ATOM 689 C CA . ALA A 1 91 ? 8.187 -16.462 25.024 1.00 45.66 91 ALA A CA 1
ATOM 690 C C . ALA A 1 91 ? 8.341 -17.928 25.459 1.00 45.66 91 ALA A C 1
ATOM 692 O O . ALA A 1 91 ? 7.481 -18.498 26.112 1.00 45.66 91 ALA A O 1
ATOM 693 N N . ASN A 1 92 ? 9.500 -18.523 25.176 1.00 46.12 92 ASN A N 1
ATOM 694 C CA . ASN A 1 92 ? 10.053 -19.565 26.046 1.00 46.12 92 ASN A CA 1
ATOM 695 C C . ASN A 1 92 ? 11.471 -19.187 26.471 1.00 46.12 92 ASN A C 1
ATOM 697 O O . ASN A 1 92 ? 12.452 -19.893 26.255 1.00 46.12 92 ASN A O 1
ATOM 701 N N . GLY A 1 93 ? 11.558 -18.020 27.107 1.00 41.50 93 GLY A N 1
ATOM 702 C CA . GLY A 1 93 ? 12.483 -17.866 28.212 1.00 41.50 93 GLY A CA 1
ATOM 703 C C . GLY A 1 93 ? 11.900 -18.583 29.425 1.00 41.50 93 GLY A C 1
ATOM 704 O O . GLY A 1 93 ? 11.143 -17.979 30.175 1.00 41.50 93 GLY A O 1
ATOM 705 N N . GLU A 1 94 ? 12.285 -19.837 29.642 1.00 40.81 94 GLU A N 1
ATOM 706 C CA . GLU A 1 94 ? 12.330 -20.386 30.996 1.00 40.81 94 GLU A CA 1
ATOM 707 C C . GLU A 1 94 ? 13.798 -20.564 31.402 1.00 40.81 94 GLU A C 1
ATOM 709 O O . GLU A 1 94 ? 14.531 -21.338 30.781 1.00 40.81 94 GLU A O 1
ATOM 714 N N . PRO A 1 95 ? 14.275 -19.839 32.428 1.00 54.34 95 PRO A N 1
ATOM 715 C CA . PRO A 1 95 ? 15.489 -20.197 33.129 1.00 54.34 95 PRO A CA 1
ATOM 716 C C . PRO A 1 95 ? 15.173 -21.233 34.220 1.00 54.34 95 PRO A C 1
ATOM 718 O O . PRO A 1 95 ? 14.197 -21.080 34.951 1.00 54.34 95 PRO A O 1
ATOM 721 N N . ARG A 1 96 ? 16.126 -22.155 34.418 1.00 43.19 96 ARG A N 1
ATOM 722 C CA . ARG A 1 96 ? 16.391 -23.024 35.590 1.00 43.19 96 ARG A CA 1
ATOM 723 C C . ARG A 1 96 ? 16.097 -24.517 35.416 1.00 43.19 96 ARG A C 1
ATOM 725 O O . ARG A 1 96 ? 14.963 -24.941 35.237 1.00 43.19 96 ARG A O 1
ATOM 732 N N . GLY A 1 97 ? 17.172 -25.275 35.626 1.00 48.09 97 GLY A N 1
ATOM 733 C CA . GLY A 1 97 ? 17.261 -26.717 35.822 1.00 48.09 97 GLY A CA 1
ATOM 734 C C . GLY A 1 97 ? 18.725 -27.104 35.863 1.00 48.09 97 GLY A C 1
ATOM 735 O O . GLY A 1 97 ? 19.267 -27.338 34.766 1.00 48.09 97 GLY A O 1
#

Sequence (97 aa):
MPTPKIKTWLVDETGDHALIEGADERDQLLARGWAEASEPTGTQFLWASHEGVEKPARFNALAFPDWAARGWTPSGPPADSDLAVTAVDAANGEPRG